Protein AF-A0A0F3RH56-F1 (afdb_monomer_lite)

pLDDT: mean 91.62, std 4.79, range [66.06, 97.12]

Foldseek 3Di:
DVVLCVVCVCCVVCVVVVHCPSVVVLCCVLADVCPVVDDPQSSCCSNPVDNDDDCVVVVVVCVVVPD

Sequence (67 aa):
MKKVKEMHSNIKDDILKGDFSNLNNYLNKNFRNLGSLKNSADLLKSASGEEKISPEVYIRYLEGKYL

Secondary structure (DSSP, 8-state):
-HHHHHH-TTHHHHHHTT--HHHHHHHIIIIITTGGGS-HHHHHHHHHS-SS--THHHHHHHHHHH-

Organism: NCBI:txid1268837

Radius of gyration: 13.29 Å; chains: 1; bounding box: 32×18×34 Å

Structure (mmCIF, N/CA/C/O backbone):
data_AF-A0A0F3RH56-F1
#
_entry.id   AF-A0A0F3RH56-F1
#
loop_
_atom_site.group_PDB
_atom_site.id
_atom_site.type_symbol
_atom_site.label_atom_id
_atom_site.label_alt_id
_atom_site.label_comp_id
_atom_site.label_asym_id
_atom_site.label_entity_id
_atom_site.label_seq_id
_atom_site.pdbx_PDB_ins_code
_atom_site.Cartn_x
_atom_site.Cartn_y
_atom_site.Cartn_z
_atom_site.occupancy
_atom_site.B_iso_or_equiv
_atom_site.auth_seq_id
_atom_site.auth_comp_id
_atom_site.auth_asym_id
_atom_site.auth_atom_id
_atom_site.pdbx_PDB_model_num
ATOM 1 N N . MET A 1 1 ? -0.278 4.211 0.684 1.00 66.06 1 MET A N 1
ATOM 2 C CA . MET A 1 1 ? -1.729 4.442 0.903 1.00 66.06 1 MET A CA 1
ATOM 3 C C . MET A 1 1 ? -2.206 5.829 0.474 1.00 66.06 1 MET A C 1
ATOM 5 O O . MET A 1 1 ? -3.347 5.909 0.053 1.00 66.06 1 MET A O 1
ATOM 9 N N . LYS A 1 2 ? -1.398 6.903 0.557 1.00 77.69 2 LYS A N 1
ATOM 10 C CA . LYS A 1 2 ? -1.836 8.266 0.191 1.00 77.69 2 LYS A CA 1
ATOM 11 C C . LYS A 1 2 ? -2.440 8.351 -1.224 1.00 77.69 2 LYS A C 1
ATOM 13 O O . LYS A 1 2 ? -3.625 8.614 -1.337 1.00 77.69 2 LYS A O 1
ATOM 18 N N . LYS A 1 3 ? -1.687 7.974 -2.263 1.00 82.50 3 LYS A N 1
ATOM 19 C CA . LYS A 1 3 ? -2.177 7.935 -3.657 1.00 82.50 3 LYS A CA 1
ATOM 20 C C . LYS A 1 3 ? -3.421 7.080 -3.881 1.00 82.50 3 LYS A C 1
ATOM 22 O O . LYS A 1 3 ? -4.310 7.477 -4.618 1.00 82.50 3 LYS A O 1
ATOM 27 N N . VAL A 1 4 ? -3.498 5.913 -3.239 1.00 85.62 4 VAL A N 1
ATOM 28 C CA . VAL A 1 4 ? -4.690 5.052 -3.327 1.00 85.62 4 VAL A CA 1
ATOM 29 C C . VAL A 1 4 ? -5.909 5.774 -2.760 1.00 85.62 4 VAL A C 1
ATOM 31 O O . VAL A 1 4 ? -6.955 5.757 -3.388 1.00 85.62 4 VAL A O 1
ATOM 34 N N . LYS A 1 5 ? -5.761 6.445 -1.611 1.00 85.06 5 LYS A N 1
ATOM 35 C CA . LYS A 1 5 ? -6.823 7.253 -0.994 1.00 85.06 5 LYS A CA 1
ATOM 36 C C . LYS A 1 5 ? -7.184 8.491 -1.825 1.00 85.06 5 LYS A C 1
ATOM 38 O O . LYS A 1 5 ? -8.330 8.910 -1.791 1.00 85.06 5 LYS A O 1
ATOM 43 N N . GLU A 1 6 ? -6.229 9.073 -2.551 1.00 85.31 6 GLU A N 1
ATOM 44 C CA . GLU A 1 6 ? -6.478 10.196 -3.470 1.00 85.31 6 GLU A CA 1
ATOM 45 C C . GLU A 1 6 ? -7.257 9.750 -4.718 1.00 85.31 6 GLU A C 1
ATOM 47 O O . GLU A 1 6 ? -8.173 10.443 -5.145 1.00 85.31 6 GLU A O 1
ATOM 52 N N . MET A 1 7 ? -6.921 8.590 -5.294 1.00 84.69 7 MET A N 1
ATOM 53 C CA . MET A 1 7 ? -7.588 8.055 -6.492 1.00 84.69 7 MET A CA 1
ATOM 54 C C . MET A 1 7 ? -8.916 7.352 -6.193 1.00 84.69 7 MET A C 1
ATOM 56 O O . MET A 1 7 ? -9.799 7.317 -7.045 1.00 84.69 7 MET A O 1
ATOM 60 N N . HIS A 1 8 ? -9.047 6.786 -4.997 1.00 86.75 8 HIS A N 1
ATOM 61 C CA . HIS A 1 8 ? -10.232 6.090 -4.512 1.00 86.75 8 HIS A CA 1
ATOM 62 C C . HIS A 1 8 ? -10.595 6.673 -3.144 1.00 86.75 8 HIS A C 1
ATOM 64 O O . HIS A 1 8 ? -10.198 6.156 -2.097 1.00 86.75 8 HIS A O 1
ATOM 70 N N . SER A 1 9 ? -11.328 7.787 -3.148 1.00 86.56 9 SER A N 1
ATOM 71 C CA . SER A 1 9 ? -11.726 8.495 -1.922 1.00 86.56 9 SER A CA 1
ATOM 72 C C . SER A 1 9 ? -12.579 7.628 -0.986 1.00 86.56 9 SER A C 1
ATOM 74 O O . SER A 1 9 ? -12.492 7.764 0.234 1.00 86.56 9 SER A O 1
ATOM 76 N N . ASN A 1 10 ? -13.325 6.675 -1.548 1.00 89.81 10 ASN A N 1
ATOM 77 C CA . ASN A 1 10 ? -14.167 5.696 -0.858 1.00 89.81 10 ASN A CA 1
ATOM 78 C C . ASN A 1 10 ? -13.423 4.425 -0.406 1.00 89.81 10 ASN A C 1
ATOM 80 O O . ASN A 1 10 ? -14.055 3.515 0.120 1.00 89.81 10 ASN A O 1
ATOM 84 N N . ILE A 1 11 ? -12.095 4.334 -0.558 1.00 92.12 11 ILE A N 1
ATOM 85 C CA . ILE A 1 11 ? -11.354 3.088 -0.281 1.00 92.12 11 ILE A CA 1
ATOM 86 C C . ILE A 1 11 ? -11.538 2.570 1.153 1.00 92.12 11 ILE A C 1
ATOM 88 O O . 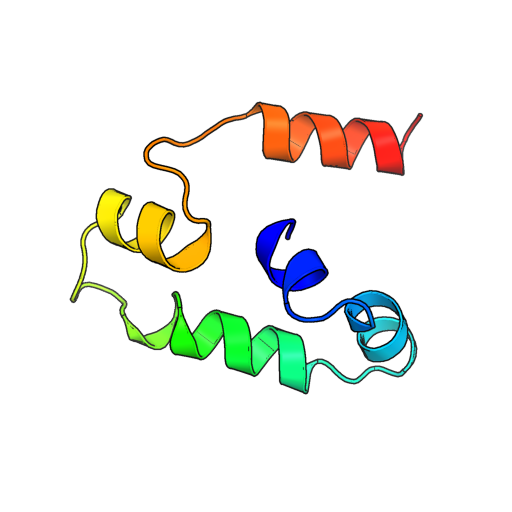ILE A 1 11 ? -11.431 1.373 1.403 1.00 92.12 11 ILE A O 1
ATOM 92 N N . LYS A 1 12 ? -11.806 3.462 2.117 1.00 90.50 12 LYS A N 1
ATOM 93 C CA . LYS A 1 12 ? -12.124 3.056 3.492 1.00 90.50 12 LYS A CA 1
ATOM 94 C C . LYS A 1 12 ? -13.453 2.305 3.562 1.00 90.50 12 LYS A C 1
ATOM 96 O O . LYS A 1 12 ? -13.509 1.273 4.221 1.00 90.50 12 LYS A O 1
ATOM 101 N N . ASP A 1 13 ? -14.482 2.802 2.886 1.00 95.19 13 ASP A N 1
ATOM 102 C CA . ASP A 1 13 ? -15.811 2.191 2.884 1.00 95.19 13 ASP A CA 1
ATOM 103 C C . ASP A 1 13 ? -15.796 0.847 2.159 1.00 95.19 13 ASP A C 1
ATOM 105 O O . ASP A 1 13 ? -16.437 -0.098 2.615 1.00 95.19 13 ASP A O 1
ATOM 109 N N . ASP A 1 14 ? -15.022 0.742 1.076 1.00 95.00 14 ASP A N 1
ATOM 110 C CA . ASP A 1 14 ? -14.815 -0.516 0.352 1.00 95.00 14 ASP A CA 1
ATOM 111 C C . ASP A 1 14 ? -14.226 -1.576 1.295 1.00 95.00 14 ASP A C 1
ATOM 113 O O . ASP A 1 14 ? -14.795 -2.654 1.463 1.00 95.00 14 ASP A O 1
ATOM 117 N N . ILE A 1 15 ? -13.153 -1.225 2.018 1.00 94.12 15 ILE A N 1
ATOM 118 C CA . ILE A 1 15 ? -12.513 -2.117 2.997 1.00 94.12 15 ILE A CA 1
ATOM 119 C C . ILE A 1 15 ? -13.489 -2.515 4.110 1.00 94.12 15 ILE A C 1
ATOM 121 O O . ILE A 1 15 ? -13.532 -3.685 4.487 1.00 94.12 15 ILE A O 1
ATOM 125 N N . LEU A 1 16 ? -14.283 -1.573 4.633 1.00 96.00 16 LEU A N 1
ATOM 126 C CA . LEU A 1 16 ? -15.273 -1.857 5.680 1.00 96.00 16 LEU A CA 1
ATOM 127 C C . LEU A 1 16 ? -16.373 -2.817 5.206 1.00 96.00 16 LEU A C 1
ATOM 129 O O . LEU A 1 16 ? -16.901 -3.582 6.009 1.00 96.00 16 LEU A O 1
ATOM 133 N N . LYS A 1 17 ? -16.693 -2.809 3.910 1.00 97.12 17 LYS A N 1
ATOM 134 C CA . LYS A 1 17 ? -17.639 -3.739 3.274 1.00 97.12 17 LYS A CA 1
ATOM 135 C C . LYS A 1 17 ? -16.994 -5.063 2.851 1.00 97.12 17 LYS A C 1
ATOM 137 O O . LYS A 1 17 ? -17.689 -5.932 2.333 1.00 97.12 17 LYS A O 1
ATOM 142 N N . GLY A 1 18 ? -15.685 -5.224 3.055 1.00 96.94 18 GLY A N 1
ATOM 143 C CA . GLY A 1 18 ? -14.922 -6.389 2.607 1.00 96.94 18 GLY A CA 1
ATOM 144 C C . GLY A 1 18 ? -14.609 -6.397 1.107 1.00 96.94 18 GLY A C 1
ATOM 145 O O . GLY A 1 18 ? -14.155 -7.417 0.591 1.00 96.94 18 GLY A O 1
ATOM 146 N N . ASP A 1 19 ? -14.824 -5.284 0.404 1.00 96.88 19 ASP A N 1
ATOM 147 C CA . ASP A 1 19 ? -14.441 -5.130 -0.995 1.00 96.88 19 ASP A CA 1
ATOM 148 C C . ASP A 1 19 ? -13.002 -4.605 -1.099 1.00 96.88 19 ASP A C 1
ATOM 150 O O . ASP A 1 19 ? -12.675 -3.477 -0.731 1.00 96.88 19 ASP A O 1
ATOM 154 N N . PHE A 1 20 ? -12.116 -5.440 -1.638 1.00 95.56 20 PHE A N 1
ATOM 155 C CA . PHE A 1 20 ? -10.713 -5.098 -1.871 1.00 95.56 20 PHE A CA 1
ATOM 156 C C . PHE A 1 20 ? -10.392 -4.908 -3.358 1.00 95.56 20 PHE A C 1
ATOM 158 O O . PHE A 1 20 ? -9.218 -4.794 -3.721 1.00 95.56 20 PHE A O 1
ATOM 165 N N . SER A 1 21 ? -11.401 -4.883 -4.231 1.00 95.06 21 SER A N 1
ATOM 166 C CA . SER A 1 21 ? -11.227 -4.860 -5.688 1.00 95.06 21 SER A CA 1
ATOM 167 C C . SER A 1 21 ? -10.461 -3.621 -6.141 1.00 95.06 21 SER A C 1
ATOM 169 O O . SER A 1 21 ? -9.460 -3.743 -6.845 1.00 95.06 21 SER A O 1
ATOM 171 N N . ASN A 1 22 ? -10.846 -2.434 -5.662 1.00 92.94 22 ASN A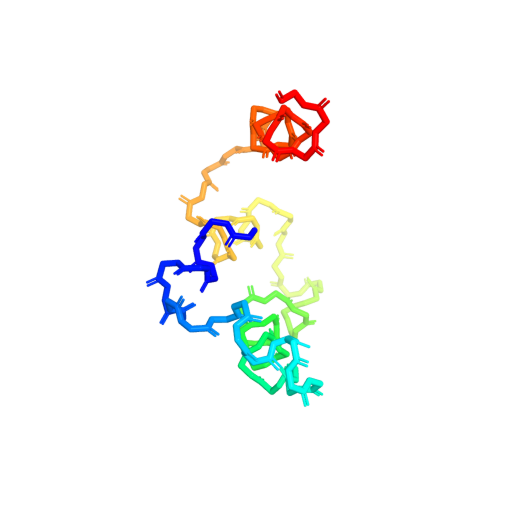 N 1
ATOM 172 C CA . ASN A 1 22 ? -10.161 -1.177 -5.987 1.00 92.94 22 ASN A CA 1
ATOM 173 C C . ASN A 1 22 ? -8.696 -1.180 -5.528 1.00 92.94 22 ASN A C 1
ATOM 175 O O . ASN A 1 22 ? -7.796 -0.825 -6.294 1.00 92.94 22 ASN A O 1
ATOM 179 N N . LEU A 1 23 ? -8.433 -1.662 -4.308 1.00 93.31 23 LEU A N 1
ATOM 180 C CA . LEU A 1 23 ? -7.073 -1.774 -3.781 1.00 93.31 23 LEU A CA 1
ATOM 181 C C . LEU A 1 23 ? -6.223 -2.744 -4.613 1.00 93.31 23 LEU A C 1
ATOM 183 O O . LEU A 1 23 ? -5.091 -2.426 -4.978 1.00 93.31 23 LEU A O 1
ATOM 187 N N . ASN A 1 24 ? -6.759 -3.924 -4.922 1.00 94.69 24 ASN A N 1
ATOM 188 C CA . ASN A 1 24 ? -6.046 -4.941 -5.687 1.00 94.69 24 ASN A CA 1
ATOM 189 C C . ASN A 1 24 ? -5.785 -4.493 -7.124 1.00 94.69 24 ASN A C 1
ATOM 191 O O . ASN A 1 24 ? -4.661 -4.641 -7.602 1.00 94.69 24 ASN A O 1
ATOM 195 N N . ASN A 1 25 ? -6.773 -3.884 -7.780 1.00 93.44 25 ASN A N 1
ATOM 196 C CA . ASN A 1 25 ? -6.622 -3.329 -9.122 1.00 93.44 25 ASN A CA 1
ATOM 197 C C . ASN A 1 25 ? -5.510 -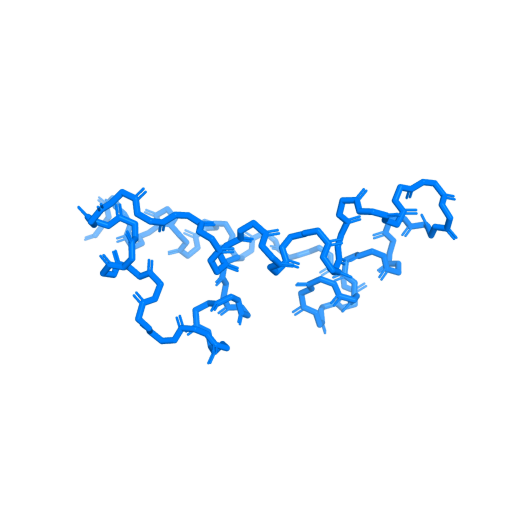2.283 -9.161 1.00 93.44 25 ASN A C 1
ATOM 199 O O . ASN A 1 25 ? -4.635 -2.336 -10.028 1.00 93.44 25 ASN A O 1
ATOM 203 N N . TYR A 1 26 ? -5.488 -1.380 -8.179 1.00 92.38 26 TYR A N 1
ATOM 204 C CA . TYR A 1 26 ? -4.425 -0.396 -8.059 1.00 92.38 26 TYR A CA 1
ATOM 205 C C . TYR A 1 26 ? -3.047 -1.050 -7.892 1.00 92.38 26 TYR A C 1
ATOM 207 O O . TYR A 1 26 ? -2.109 -0.713 -8.615 1.00 92.38 26 TYR A O 1
ATOM 215 N N . LEU A 1 27 ? -2.904 -1.988 -6.951 1.00 92.44 27 LEU A N 1
ATOM 216 C CA . LEU A 1 27 ? -1.616 -2.621 -6.661 1.00 92.44 27 LEU A CA 1
ATOM 217 C C . LEU A 1 27 ? -1.111 -3.468 -7.831 1.00 92.44 27 LEU A C 1
ATOM 219 O O . LEU A 1 27 ? 0.084 -3.451 -8.119 1.00 92.44 27 LEU A O 1
ATOM 223 N N . ASN A 1 28 ? -2.001 -4.173 -8.528 1.00 93.62 28 ASN A N 1
ATOM 224 C CA . ASN A 1 28 ? -1.647 -4.969 -9.701 1.00 93.62 28 ASN A CA 1
ATOM 225 C C . ASN A 1 28 ? -1.178 -4.075 -10.851 1.00 93.62 28 ASN A C 1
ATOM 227 O O . ASN A 1 28 ? -0.118 -4.326 -11.419 1.00 93.62 28 ASN A O 1
ATOM 231 N N . LYS A 1 29 ? -1.914 -2.994 -11.140 1.00 91.19 29 LYS A N 1
ATOM 232 C CA . LYS A 1 29 ? -1.588 -2.068 -12.232 1.00 91.19 29 LYS A CA 1
ATOM 233 C C . LYS A 1 29 ? -0.284 -1.305 -12.000 1.00 91.19 29 LYS A C 1
ATOM 235 O O . LYS A 1 29 ? 0.453 -1.065 -12.950 1.00 91.19 29 LYS A O 1
ATOM 240 N N . ASN A 1 30 ? -0.014 -0.907 -10.757 1.00 90.75 30 ASN A N 1
ATOM 241 C CA . ASN A 1 30 ? 1.066 0.036 -10.463 1.00 90.75 30 ASN A CA 1
ATOM 242 C C . ASN A 1 30 ? 2.304 -0.598 -9.814 1.00 90.75 30 ASN A C 1
ATOM 244 O O . ASN A 1 30 ? 3.323 0.074 -9.717 1.00 90.75 30 ASN A O 1
ATOM 248 N N . PHE A 1 31 ? 2.243 -1.853 -9.353 1.00 91.44 31 PHE A N 1
ATOM 249 C CA . PHE A 1 31 ? 3.358 -2.456 -8.615 1.00 91.44 31 PHE A CA 1
ATOM 250 C C . PHE A 1 31 ? 3.536 -3.960 -8.870 1.00 91.44 31 PHE A C 1
ATOM 252 O O . PHE A 1 31 ? 4.547 -4.373 -9.431 1.00 91.44 31 PHE A O 1
ATOM 259 N N . ARG A 1 32 ? 2.562 -4.798 -8.488 1.00 92.50 32 ARG A N 1
ATOM 260 C CA . ARG A 1 32 ? 2.738 -6.263 -8.402 1.00 92.50 32 ARG A CA 1
ATOM 261 C C . ARG A 1 32 ? 3.045 -6.920 -9.749 1.00 92.50 32 ARG A C 1
ATOM 263 O O . ARG A 1 32 ? 3.902 -7.793 -9.800 1.00 92.50 32 ARG A O 1
ATOM 270 N N . ASN A 1 33 ? 2.403 -6.473 -10.832 1.00 94.06 33 ASN A N 1
ATOM 271 C CA . ASN A 1 33 ? 2.602 -7.067 -12.161 1.00 94.06 33 ASN A CA 1
ATOM 272 C C . ASN A 1 33 ? 3.913 -6.632 -12.831 1.00 94.06 33 ASN A C 1
ATOM 274 O O . ASN A 1 33 ? 4.277 -7.176 -13.868 1.00 94.06 33 ASN A O 1
ATOM 278 N N . LEU A 1 34 ? 4.604 -5.634 -12.274 1.00 92.00 34 LEU A N 1
ATOM 279 C CA . LEU A 1 34 ? 5.835 -5.103 -12.851 1.00 92.00 34 LEU A CA 1
ATOM 280 C C . LEU A 1 34 ? 7.058 -5.900 -12.384 1.00 92.00 34 LEU A C 1
ATOM 282 O O . LEU A 1 34 ? 8.009 -6.023 -13.145 1.00 92.00 34 LEU A O 1
ATOM 286 N N . GLY A 1 35 ? 7.020 -6.491 -11.184 1.00 86.81 35 GLY A N 1
ATOM 287 C CA . GLY A 1 35 ? 8.048 -7.420 -10.702 1.00 86.81 35 GLY A CA 1
ATOM 288 C C . GLY A 1 35 ? 9.479 -6.923 -10.945 1.00 86.81 35 GLY A C 1
ATOM 289 O O . GLY A 1 35 ? 9.801 -5.776 -10.652 1.00 86.81 35 GLY A O 1
ATOM 290 N N . SER A 1 36 ? 10.322 -7.782 -11.522 1.00 91.44 36 SER A N 1
ATOM 291 C CA . SER A 1 36 ? 11.706 -7.461 -11.901 1.00 91.44 36 SER A CA 1
ATOM 292 C C . SER A 1 36 ? 11.848 -6.716 -13.235 1.00 91.44 36 SER A C 1
ATOM 294 O O . SER A 1 36 ? 12.968 -6.395 -13.624 1.00 91.44 36 SER A O 1
ATOM 296 N N . LEU A 1 37 ? 10.748 -6.406 -13.937 1.00 94.69 37 LEU A N 1
ATOM 297 C CA . LEU A 1 37 ? 10.789 -5.598 -15.166 1.00 94.69 37 LEU A CA 1
ATOM 298 C C . LEU A 1 37 ? 11.183 -4.142 -14.882 1.00 94.69 37 LEU A C 1
ATOM 300 O O . LEU A 1 37 ? 11.586 -3.427 -15.795 1.00 94.69 37 LEU A O 1
ATOM 304 N N . LYS A 1 38 ? 11.042 -3.689 -13.631 1.00 93.81 38 LYS A N 1
ATOM 305 C CA . LYS A 1 38 ? 11.440 -2.357 -13.173 1.00 93.81 38 LYS A CA 1
ATOM 306 C C . LYS A 1 38 ? 12.307 -2.462 -11.927 1.00 93.81 38 LYS A C 1
ATOM 308 O O . LYS A 1 38 ? 12.106 -3.343 -11.094 1.00 93.81 38 LYS A O 1
ATOM 313 N N . ASN A 1 39 ? 13.246 -1.532 -11.778 1.00 94.31 39 ASN A N 1
ATOM 314 C CA . ASN A 1 39 ? 14.005 -1.416 -10.537 1.00 94.31 39 ASN A CA 1
ATOM 315 C C . ASN A 1 39 ? 13.131 -0.813 -9.419 1.00 94.31 39 ASN A C 1
ATOM 317 O O . ASN A 1 39 ? 12.059 -0.249 -9.656 1.00 94.31 39 ASN A O 1
ATOM 321 N N . SER A 1 40 ? 13.616 -0.901 -8.182 1.00 92.81 40 SER A N 1
ATOM 322 C CA . SER A 1 40 ? 12.883 -0.438 -7.002 1.00 92.81 40 SER A CA 1
ATOM 323 C C . SER A 1 40 ? 12.542 1.057 -7.030 1.00 92.81 40 SER A C 1
ATOM 325 O O . SER A 1 40 ? 11.488 1.438 -6.523 1.00 92.81 40 SER A O 1
ATOM 327 N N . ALA A 1 41 ? 13.395 1.903 -7.617 1.00 93.44 41 ALA A N 1
ATOM 328 C CA . ALA A 1 41 ? 13.149 3.342 -7.710 1.00 93.44 41 ALA A CA 1
ATOM 329 C C . ALA A 1 41 ? 12.008 3.649 -8.695 1.00 93.44 41 ALA A C 1
ATOM 331 O O . ALA A 1 41 ? 11.097 4.412 -8.374 1.00 93.44 41 ALA A O 1
ATOM 332 N N . ASP A 1 42 ? 11.988 2.979 -9.846 1.00 93.31 42 ASP A N 1
ATOM 333 C CA . ASP A 1 42 ? 10.922 3.117 -10.840 1.00 93.31 42 ASP A CA 1
ATOM 334 C C . ASP A 1 42 ? 9.585 2.572 -10.324 1.00 93.31 42 ASP A C 1
ATOM 336 O O . ASP A 1 42 ? 8.520 3.149 -10.576 1.00 93.31 42 ASP A O 1
ATOM 340 N N . LEU A 1 43 ? 9.617 1.464 -9.577 1.00 93.81 43 LEU A N 1
ATOM 341 C CA . LEU A 1 43 ? 8.437 0.917 -8.904 1.00 93.81 43 LEU A CA 1
ATOM 342 C C . LEU A 1 43 ? 7.899 1.877 -7.845 1.00 93.81 43 LEU A C 1
ATOM 344 O O . LEU A 1 43 ? 6.692 2.102 -7.792 1.00 93.81 43 LEU A O 1
ATOM 348 N N . LEU A 1 44 ? 8.778 2.478 -7.039 1.00 92.69 44 LEU A N 1
ATOM 349 C CA . LEU A 1 44 ? 8.387 3.488 -6.063 1.00 92.69 44 LEU A CA 1
ATOM 350 C C . LEU A 1 44 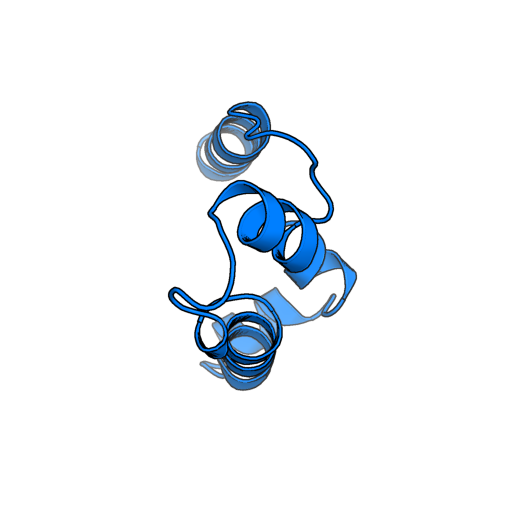? 7.704 4.665 -6.763 1.00 92.69 44 LEU A C 1
ATOM 352 O O . LEU A 1 44 ? 6.541 4.943 -6.486 1.00 92.69 44 LEU A O 1
ATOM 356 N N . LYS A 1 45 ? 8.378 5.290 -7.729 1.00 91.69 45 LYS A N 1
ATOM 357 C CA . LYS A 1 45 ? 7.853 6.452 -8.447 1.00 91.69 45 LYS A CA 1
ATOM 358 C C . LYS A 1 45 ? 6.535 6.158 -9.155 1.00 91.69 45 LYS A C 1
ATOM 360 O O . LYS A 1 45 ? 5.613 6.965 -9.091 1.00 91.69 45 LYS A O 1
ATOM 365 N N . SER A 1 46 ? 6.398 4.999 -9.797 1.00 88.75 46 SER A N 1
ATOM 366 C CA . SER A 1 46 ? 5.143 4.639 -10.471 1.00 88.75 46 SER A CA 1
ATOM 367 C C . SER A 1 46 ? 3.997 4.336 -9.499 1.00 88.75 46 SER A C 1
ATOM 369 O O . SER A 1 46 ? 2.864 4.741 -9.760 1.00 88.75 46 SER A O 1
ATOM 371 N N . ALA A 1 47 ? 4.273 3.697 -8.360 1.00 90.81 47 ALA A N 1
ATOM 372 C CA . ALA A 1 47 ? 3.251 3.324 -7.384 1.00 90.81 47 ALA A CA 1
ATOM 373 C C . ALA A 1 47 ? 2.909 4.425 -6.367 1.00 90.81 47 ALA A C 1
ATOM 375 O O . ALA A 1 47 ? 1.832 4.394 -5.779 1.00 90.81 47 ALA A O 1
ATOM 376 N N . SER A 1 48 ? 3.796 5.384 -6.105 1.00 89.88 48 SER A N 1
ATOM 377 C CA . SER A 1 48 ? 3.572 6.438 -5.105 1.00 89.88 48 SER A CA 1
ATOM 378 C C . SER A 1 48 ? 3.707 7.854 -5.660 1.00 89.88 48 SER A C 1
ATOM 380 O O . SER A 1 48 ? 3.202 8.788 -5.044 1.00 89.88 48 SER A O 1
ATOM 382 N N . GLY A 1 49 ? 4.326 8.037 -6.826 1.00 89.88 49 GLY A N 1
ATOM 383 C CA . GLY A 1 49 ? 4.718 9.355 -7.331 1.00 89.88 49 GLY A CA 1
ATOM 384 C C . GLY A 1 49 ? 5.948 9.947 -6.639 1.00 89.88 49 GLY A C 1
ATOM 385 O O . GLY A 1 49 ? 6.328 11.060 -6.978 1.00 89.88 49 GLY A O 1
ATOM 386 N N . GLU A 1 50 ? 6.557 9.235 -5.689 1.00 91.50 50 GLU A N 1
ATOM 387 C CA . GLU A 1 50 ? 7.708 9.716 -4.921 1.00 91.50 50 GLU A CA 1
ATOM 388 C C . GLU A 1 50 ? 9.021 9.274 -5.580 1.00 91.50 50 GLU A C 1
ATOM 390 O O . GLU A 1 50 ? 9.175 8.114 -5.958 1.00 91.50 50 GLU A O 1
ATOM 395 N N . GLU A 1 51 ? 9.999 10.175 -5.671 1.00 91.94 51 GLU A N 1
ATOM 396 C CA . GLU A 1 51 ? 11.330 9.859 -6.222 1.00 91.94 51 GLU A CA 1
ATOM 397 C C . GLU A 1 51 ? 12.203 9.063 -5.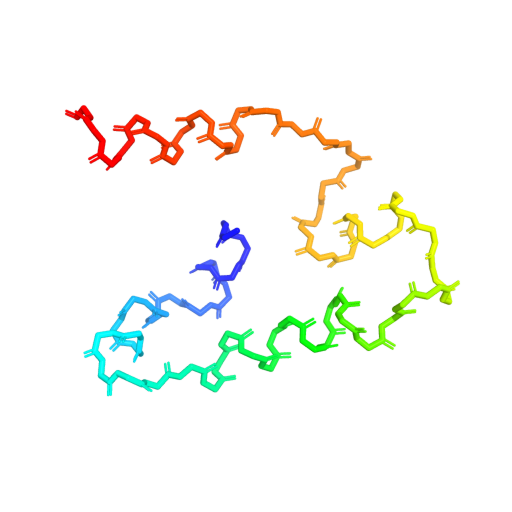237 1.00 91.94 51 GLU A C 1
ATOM 399 O O . GLU A 1 51 ? 13.146 8.378 -5.632 1.00 91.94 51 GLU A O 1
ATOM 404 N N . LYS A 1 52 ? 11.929 9.185 -3.932 1.00 93.81 52 LYS A N 1
ATOM 405 C CA . LYS A 1 52 ? 12.719 8.580 -2.853 1.00 93.81 52 LYS A CA 1
ATOM 406 C C . LYS A 1 52 ? 11.817 8.056 -1.746 1.00 93.81 52 LYS A C 1
ATOM 408 O O . LYS A 1 52 ? 10.718 8.557 -1.522 1.00 93.81 52 LYS A O 1
ATOM 413 N N . ILE A 1 53 ? 12.297 7.036 -1.037 1.00 92.06 53 ILE A N 1
ATOM 414 C CA . ILE A 1 53 ? 11.598 6.495 0.129 1.00 92.06 53 ILE A CA 1
ATOM 415 C C . ILE A 1 53 ? 11.598 7.566 1.222 1.00 92.06 53 ILE A C 1
ATOM 417 O O . ILE A 1 53 ? 12.661 8.033 1.625 1.00 92.06 53 ILE A O 1
ATOM 421 N N . SER A 1 54 ? 10.410 7.928 1.707 1.00 91.06 54 SER A N 1
ATOM 422 C CA . SER A 1 54 ? 10.243 8.857 2.826 1.00 91.06 54 SER A CA 1
ATOM 423 C C . SER A 1 54 ? 9.668 8.128 4.048 1.00 91.06 54 SER A C 1
ATOM 425 O O . SER A 1 54 ? 8.545 7.611 3.973 1.00 91.06 54 SER A O 1
ATOM 427 N N . PRO A 1 55 ? 10.390 8.088 5.185 1.00 92.94 55 PRO A N 1
ATOM 428 C CA . PRO A 1 55 ? 9.888 7.472 6.414 1.00 92.94 55 PRO A CA 1
ATOM 429 C C . PRO A 1 55 ? 8.682 8.226 6.994 1.00 92.94 55 PRO A C 1
ATOM 431 O O . PRO A 1 55 ? 7.841 7.620 7.656 1.00 92.94 55 PRO A O 1
ATOM 434 N N . GLU A 1 56 ? 8.528 9.517 6.683 1.00 92.19 56 GLU A N 1
ATOM 435 C CA . GLU A 1 56 ? 7.406 10.348 7.141 1.00 92.19 56 GLU A CA 1
ATOM 436 C C . GLU A 1 56 ? 6.042 9.809 6.700 1.00 92.19 56 GLU A C 1
ATOM 438 O O . GLU A 1 56 ? 5.023 10.057 7.344 1.00 92.19 56 GLU A O 1
ATOM 443 N N . VAL A 1 57 ? 5.985 9.077 5.581 1.00 90.56 57 VAL A N 1
ATOM 444 C CA . VAL A 1 57 ? 4.74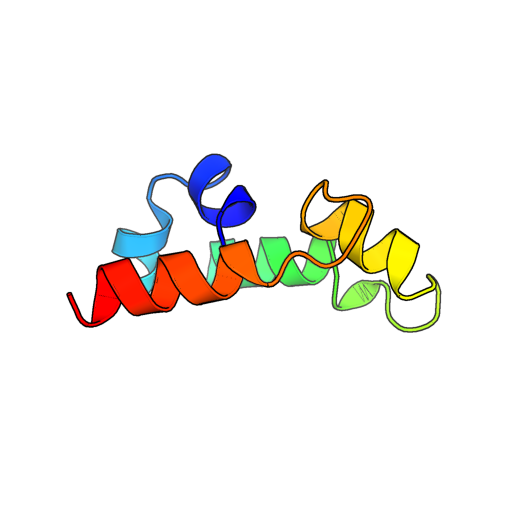7 8.430 5.124 1.00 90.56 57 VAL A CA 1
ATOM 445 C C . VAL A 1 57 ? 4.272 7.397 6.144 1.00 90.56 57 VAL A C 1
ATOM 447 O O . VAL A 1 57 ? 3.071 7.281 6.388 1.00 90.56 57 VAL A O 1
ATOM 450 N N . TYR A 1 58 ? 5.207 6.654 6.734 1.00 92.56 58 TYR A N 1
ATOM 451 C CA . TYR A 1 58 ? 4.899 5.644 7.735 1.00 92.56 58 TYR A CA 1
ATOM 452 C C . TYR A 1 58 ? 4.677 6.264 9.116 1.00 92.56 58 TYR A C 1
ATOM 454 O O . TYR A 1 58 ? 3.702 5.912 9.774 1.00 92.56 58 TYR A O 1
ATOM 462 N N . ILE A 1 59 ? 5.502 7.242 9.508 1.00 95.81 59 ILE A N 1
ATOM 463 C CA . ILE A 1 59 ? 5.345 7.968 10.779 1.00 95.81 59 ILE A CA 1
ATOM 464 C C . ILE A 1 59 ? 3.951 8.605 10.871 1.00 95.81 59 ILE A C 1
ATOM 466 O O . ILE A 1 59 ? 3.230 8.320 11.819 1.00 95.81 59 ILE A O 1
ATOM 470 N N . ARG A 1 60 ? 3.494 9.325 9.836 1.00 94.00 60 ARG A N 1
ATOM 471 C CA . ARG A 1 60 ? 2.143 9.923 9.816 1.00 94.00 60 ARG A CA 1
ATOM 472 C C . ARG A 1 60 ? 1.012 8.904 9.933 1.00 94.00 60 ARG A C 1
ATOM 474 O O . ARG A 1 60 ? -0.053 9.210 10.464 1.00 94.00 60 ARG A O 1
ATOM 481 N N . TYR A 1 61 ? 1.204 7.699 9.396 1.00 93.38 61 TYR A N 1
ATOM 482 C CA . TYR A 1 61 ? 0.233 6.621 9.577 1.00 93.38 61 TYR A CA 1
ATOM 483 C C . TYR A 1 61 ? 0.186 6.150 11.033 1.00 93.38 61 TYR A C 1
ATOM 485 O O . TYR A 1 61 ? -0.907 5.906 11.537 1.00 93.38 61 TYR A O 1
ATOM 493 N N . LEU A 1 62 ? 1.344 6.018 11.687 1.00 96.06 62 LEU A N 1
ATOM 494 C CA . LEU A 1 62 ? 1.419 5.636 13.095 1.00 96.06 62 LEU A CA 1
ATOM 495 C C . LEU A 1 62 ? 0.796 6.709 13.985 1.00 96.06 62 LEU A C 1
ATOM 497 O O . LEU A 1 62 ? -0.057 6.376 14.797 1.00 96.06 62 LEU A O 1
ATOM 501 N N . GLU A 1 63 ? 1.154 7.976 13.784 1.00 96.81 63 GLU A N 1
ATOM 502 C CA . GLU A 1 63 ? 0.573 9.101 14.521 1.00 96.81 63 GLU A CA 1
ATOM 503 C C . GLU A 1 63 ? -0.949 9.086 14.400 1.00 96.81 63 GLU A C 1
ATOM 505 O O . GLU A 1 63 ? -1.625 8.934 15.402 1.00 96.81 63 GLU A O 1
ATOM 510 N N . GLY A 1 64 ? -1.503 9.075 13.184 1.00 94.31 64 GLY A N 1
ATOM 511 C CA . GLY A 1 64 ? -2.960 9.058 13.008 1.00 94.31 64 GLY A CA 1
ATOM 512 C C . GLY A 1 64 ? -3.668 7.764 13.436 1.00 94.31 64 GLY A C 1
ATOM 513 O O . GLY A 1 64 ? -4.894 7.701 13.365 1.00 94.31 64 GLY A O 1
ATOM 514 N N . LYS A 1 65 ? -2.932 6.706 13.800 1.00 94.81 65 LYS A N 1
ATOM 515 C CA . LYS A 1 65 ? -3.495 5.451 14.325 1.00 94.81 65 LYS A CA 1
ATOM 516 C C . LYS A 1 65 ? -3.436 5.377 15.852 1.00 94.81 65 LYS A C 1
ATOM 518 O O . LYS A 1 65 ? -4.282 4.702 16.435 1.00 94.81 65 LYS A O 1
ATOM 523 N N . TYR A 1 66 ? -2.426 5.983 16.469 1.00 96.06 66 TYR A N 1
ATOM 524 C CA . TYR A 1 66 ? -2.103 5.787 17.883 1.00 96.06 66 TYR A CA 1
ATOM 525 C C . TYR A 1 66 ? -2.160 7.068 18.728 1.00 96.06 66 TYR A C 1
ATOM 527 O O . TYR A 1 66 ? -2.206 6.943 19.951 1.00 96.06 66 TYR A O 1
ATOM 535 N N . LEU A 1 67 ? -2.142 8.254 18.113 1.00 91.50 67 LEU A N 1
ATOM 536 C CA . LEU A 1 67 ? -2.254 9.567 18.759 1.00 91.50 67 LEU A CA 1
ATOM 537 C C . LEU A 1 67 ? -3.560 10.252 18.340 1.00 91.50 67 LEU A C 1
ATOM 539 O O . LEU A 1 67 ? -4.128 10.958 19.199 1.00 91.50 67 LEU A O 1
#

InterPro domains:
  IPR001333 Peptidase M32, carboxypeptidase Taq [PF02074] (2-66)
  IPR001333 Peptidase M32, carboxypeptidase Taq [PS52034] (1-67)